Protein AF-A0A8S2YJW7-F1 (afdb_monomer)

Foldseek 3Di:
DDPVLVVVQVVLVVVQQVVCVVVVQHQVDDDPVQWDADPVGHTDGHDSPD

pLDDT: mean 94.29, std 7.66, range [58.91, 98.56]

Sequence (50 aa):
MTEKTIWKFFRQICSGLEHMHSKRIMHRDIKPANIFISAEGAVRLGDLGL

InterPro domains:
  IPR000719 Protein kinase domain [PF00069] (1-50)
  IPR000719 Protein kinase domain [PS50011] (1-50)
  IPR008271 Serine/threonine-protein kinase, active site [PS00108] (25-37)
  IPR011009 Protein kinase-like domain superfamily [SSF56112] (1-50)

Radius of gyration: 11.2 Å; Cα contacts (8 Å, |Δi|>4): 43; chains: 1; bounding box: 28×18×28 Å

Solvent-accessible surface area (backbone atoms only — not comparable to full-atom values): 3135 Å² total; per-residue (Å²): 135,54,71,72,55,50,54,56,48,52,54,40,52,51,53,52,50,49,56,34,48,77,69,76,43,71,52,92,51,92,47,74,92,29,53,46,70,46,98,88,68,51,63,43,84,45,69,67,69,126

Structure (mmCIF, N/CA/C/O backbone):
data_AF-A0A8S2YJW7-F1
#
_entry.id   AF-A0A8S2YJW7-F1
#
loop_
_atom_site.group_PDB
_atom_site.id
_atom_site.type_symbol
_atom_site.label_atom_id
_atom_site.label_alt_id
_atom_site.label_comp_id
_atom_site.label_asym_id
_atom_site.label_entity_id
_atom_site.label_seq_id
_atom_site.pdbx_PDB_ins_code
_atom_site.Cartn_x
_atom_site.Cartn_y
_atom_site.Cartn_z
_atom_site.occupancy
_atom_site.B_iso_or_equiv
_atom_site.auth_seq_id
_atom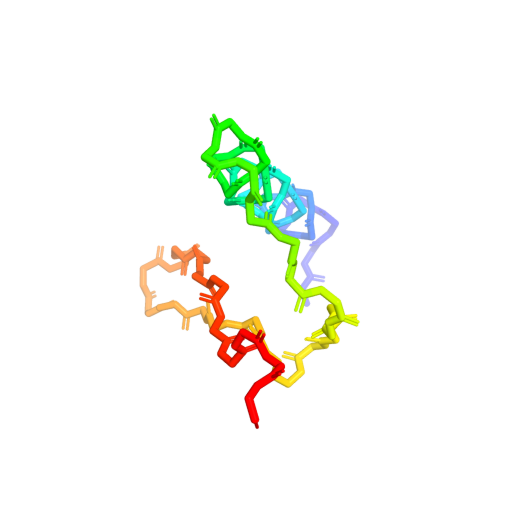_site.auth_comp_id
_atom_site.auth_asym_id
_atom_site.auth_atom_id
_atom_site.pdbx_PDB_model_num
ATOM 1 N N . MET A 1 1 ? 8.843 -2.733 -12.980 1.00 78.12 1 MET A N 1
ATOM 2 C CA . MET A 1 1 ? 8.387 -1.574 -12.173 1.00 78.12 1 MET A CA 1
ATOM 3 C C . MET A 1 1 ? 9.585 -0.985 -11.452 1.00 78.12 1 MET A C 1
ATOM 5 O O . MET A 1 1 ? 10.457 -1.752 -11.071 1.00 78.12 1 MET A O 1
ATOM 9 N N . THR A 1 2 ? 9.654 0.335 -11.282 1.00 96.75 2 THR A N 1
ATOM 10 C CA . THR A 1 2 ? 10.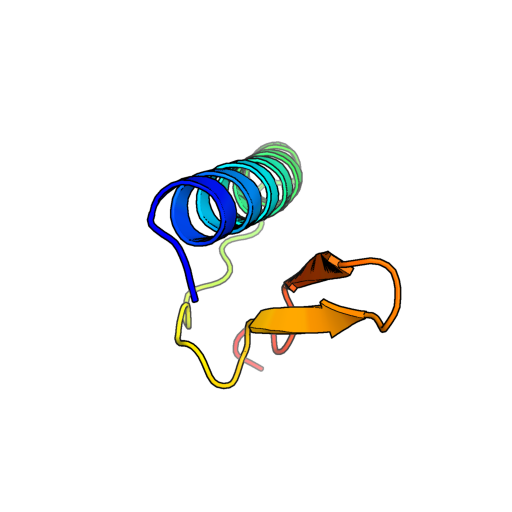706 0.966 -10.467 1.00 96.75 2 THR A CA 1
ATOM 11 C C . THR A 1 2 ? 10.274 1.025 -9.005 1.00 96.75 2 THR A C 1
ATOM 13 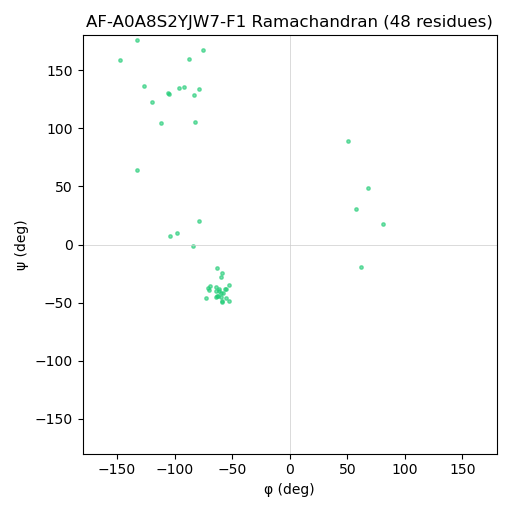O O . THR A 1 2 ? 9.076 1.004 -8.711 1.00 96.75 2 THR A O 1
ATOM 16 N N . GLU A 1 3 ? 11.230 1.167 -8.089 1.00 97.75 3 GLU A N 1
ATOM 17 C CA . GLU A 1 3 ? 10.943 1.363 -6.662 1.00 97.75 3 GLU A CA 1
ATOM 18 C C . GLU A 1 3 ? 10.018 2.569 -6.426 1.00 97.75 3 GLU A C 1
ATOM 20 O O . GLU A 1 3 ? 9.058 2.508 -5.660 1.00 97.75 3 GLU A O 1
ATOM 25 N N . LYS A 1 4 ? 10.222 3.646 -7.193 1.00 97.44 4 LYS A N 1
ATOM 26 C CA . LYS A 1 4 ? 9.355 4.829 -7.180 1.00 97.44 4 LYS A CA 1
ATOM 27 C C . LYS A 1 4 ? 7.890 4.486 -7.476 1.00 97.44 4 LYS A C 1
ATOM 29 O O . LYS A 1 4 ? 6.994 5.077 -6.878 1.00 97.44 4 LYS A O 1
ATOM 34 N N . THR A 1 5 ? 7.627 3.557 -8.396 1.00 96.19 5 THR A N 1
ATOM 35 C CA . THR A 1 5 ? 6.260 3.104 -8.695 1.00 96.19 5 THR A CA 1
ATOM 36 C C . THR A 1 5 ? 5.684 2.275 -7.547 1.00 96.19 5 THR A C 1
ATOM 38 O O . THR A 1 5 ? 4.522 2.466 -7.199 1.00 96.19 5 THR A O 1
ATOM 41 N N . ILE A 1 6 ? 6.494 1.421 -6.914 1.00 96.56 6 ILE A N 1
ATOM 42 C CA . ILE A 1 6 ? 6.076 0.621 -5.751 1.00 96.56 6 ILE A CA 1
ATOM 43 C C . ILE A 1 6 ? 5.621 1.543 -4.613 1.00 96.56 6 ILE A C 1
ATOM 45 O O . ILE A 1 6 ? 4.505 1.398 -4.117 1.00 96.56 6 ILE A O 1
ATOM 49 N N . TRP A 1 7 ? 6.418 2.561 -4.275 1.00 98.00 7 TRP A N 1
ATOM 50 C CA . TRP A 1 7 ? 6.062 3.542 -3.245 1.00 98.00 7 TRP A CA 1
ATOM 51 C C . TRP A 1 7 ? 4.790 4.332 -3.576 1.00 98.00 7 TRP A C 1
ATOM 53 O O . TRP A 1 7 ? 3.962 4.581 -2.697 1.00 98.00 7 TRP A O 1
ATOM 63 N N . LYS A 1 8 ? 4.586 4.692 -4.851 1.00 97.25 8 LYS A N 1
ATOM 64 C CA . LYS A 1 8 ? 3.344 5.345 -5.298 1.00 97.25 8 LYS A CA 1
ATOM 65 C C . LYS A 1 8 ? 2.115 4.466 -5.083 1.00 97.25 8 LYS A C 1
ATOM 67 O O . LYS A 1 8 ? 1.068 5.000 -4.717 1.00 97.25 8 LYS A O 1
ATOM 72 N N . PHE A 1 9 ? 2.216 3.162 -5.330 1.00 97.88 9 PHE A N 1
ATOM 73 C CA . PHE A 1 9 ? 1.107 2.233 -5.113 1.00 97.88 9 PHE A CA 1
ATOM 74 C C . PHE A 1 9 ? 0.868 1.986 -3.630 1.00 97.88 9 PHE A C 1
ATOM 76 O O . PHE A 1 9 ? -0.264 2.123 -3.177 1.00 97.88 9 PHE A O 1
ATOM 83 N N . PHE A 1 10 ? 1.931 1.740 -2.864 1.00 97.81 10 PHE A N 1
ATOM 84 C CA . PHE A 1 10 ? 1.858 1.546 -1.418 1.00 97.81 10 PHE A CA 1
ATOM 85 C C . PHE A 1 10 ? 1.123 2.698 -0.721 1.00 97.81 10 PHE A C 1
ATOM 87 O O . PHE A 1 10 ? 0.163 2.471 0.011 1.00 97.81 10 PHE A O 1
ATOM 94 N N . ARG A 1 11 ? 1.481 3.950 -1.039 1.00 98.50 11 ARG A N 1
ATOM 95 C CA . ARG A 1 11 ? 0.805 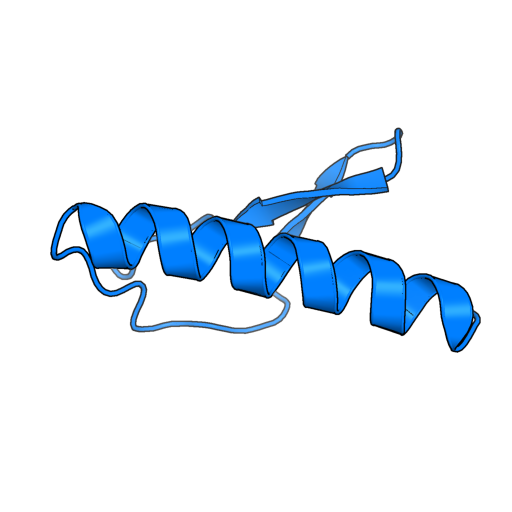5.134 -0.486 1.00 98.50 11 ARG A CA 1
ATOM 96 C C . ARG A 1 11 ? -0.699 5.156 -0.788 1.00 98.50 11 ARG A C 1
ATOM 98 O O . ARG A 1 11 ? -1.489 5.526 0.075 1.00 98.50 11 ARG A O 1
ATOM 105 N N . GLN A 1 12 ? -1.101 4.795 -2.006 1.00 98.50 12 GLN A N 1
ATOM 106 C CA . GLN A 1 12 ? -2.516 4.784 -2.389 1.00 98.50 12 GLN A CA 1
ATOM 107 C C . GLN A 1 12 ? -3.288 3.646 -1.705 1.00 98.50 12 GLN A C 1
ATOM 109 O O . GLN A 1 12 ? -4.410 3.869 -1.260 1.00 98.50 12 GLN A O 1
ATOM 114 N N . IL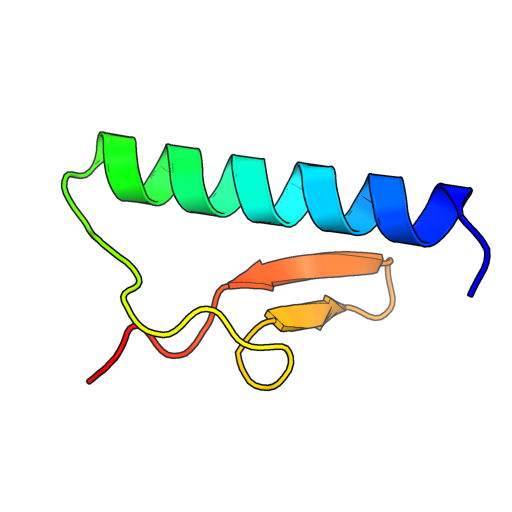E A 1 13 ? -2.671 2.469 -1.544 1.00 98.31 13 ILE A N 1
ATOM 115 C CA . ILE A 1 13 ? -3.230 1.348 -0.769 1.00 98.31 13 ILE A CA 1
ATOM 116 C C . ILE A 1 13 ? -3.476 1.784 0.679 1.00 98.31 13 ILE A C 1
ATOM 118 O O . ILE A 1 13 ? -4.584 1.621 1.185 1.00 98.31 13 ILE A O 1
ATOM 122 N N . CYS A 1 14 ? -2.480 2.397 1.329 1.00 98.38 14 CYS A N 1
ATOM 123 C CA . CYS A 1 14 ? -2.616 2.899 2.697 1.00 98.38 14 CYS A CA 1
ATOM 124 C C . CYS A 1 14 ? -3.721 3.953 2.824 1.00 98.38 14 CYS A C 1
ATOM 126 O O . CYS A 1 14 ? -4.499 3.893 3.767 1.00 98.38 14 CYS A O 1
ATOM 128 N N . SER A 1 15 ? -3.833 4.873 1.862 1.00 98.56 15 SER A N 1
ATOM 129 C CA . SER A 1 15 ? -4.904 5.878 1.849 1.00 98.56 15 SER A CA 1
ATOM 130 C C . SER A 1 15 ? -6.295 5.245 1.696 1.00 98.56 15 SER A C 1
ATOM 132 O O . SER A 1 15 ? -7.237 5.645 2.380 1.00 98.56 15 SER A O 1
ATOM 134 N N . GLY A 1 16 ? -6.429 4.212 0.857 1.00 97.31 16 GLY A N 1
ATOM 135 C CA . GLY A 1 16 ? -7.667 3.437 0.747 1.00 97.31 16 GLY A CA 1
ATOM 136 C C . GLY A 1 16 ? -8.029 2.716 2.050 1.00 97.31 16 GLY A C 1
ATOM 137 O O . GLY A 1 16 ? -9.177 2.775 2.489 1.00 97.31 16 GLY A O 1
ATOM 138 N N . LEU A 1 17 ? -7.044 2.091 2.702 1.00 97.50 17 LEU A N 1
ATOM 139 C CA . LEU A 1 17 ? -7.221 1.418 3.992 1.00 97.50 17 LEU A CA 1
ATOM 140 C C . LEU A 1 17 ? -7.604 2.396 5.105 1.00 97.50 17 LEU A C 1
ATOM 142 O O . LEU A 1 17 ? -8.539 2.130 5.852 1.00 97.50 17 LEU A O 1
ATOM 146 N N . GLU A 1 18 ? -6.928 3.541 5.196 1.00 98.44 18 GLU A N 1
ATOM 147 C CA . GLU A 1 18 ? -7.255 4.611 6.144 1.00 98.44 18 GLU A CA 1
ATOM 148 C C . GLU A 1 18 ? -8.711 5.060 5.984 1.00 98.44 18 GLU A C 1
ATOM 150 O O . GLU A 1 18 ? -9.458 5.134 6.963 1.00 98.44 18 GLU A O 1
ATOM 155 N N . HIS A 1 19 ? -9.151 5.277 4.741 1.00 97.38 19 HIS A N 1
ATOM 156 C CA . HIS A 1 19 ? -10.534 5.631 4.452 1.00 97.38 19 HIS A CA 1
ATOM 157 C C . HIS A 1 19 ? -11.525 4.558 4.934 1.00 97.38 19 HIS A C 1
ATOM 159 O O . HIS A 1 19 ? -12.527 4.888 5.572 1.00 97.38 19 HIS A O 1
ATOM 165 N N . MET A 1 20 ? -11.255 3.275 4.680 1.00 96.25 20 MET A N 1
ATOM 166 C CA . MET A 1 20 ? -12.092 2.176 5.180 1.00 96.25 20 MET A CA 1
ATOM 167 C C . MET A 1 20 ? -12.115 2.118 6.712 1.00 96.25 20 MET A C 1
ATOM 169 O O . MET A 1 20 ? -13.185 2.014 7.316 1.00 96.25 20 MET A O 1
ATOM 173 N N . HIS A 1 21 ? -10.951 2.254 7.348 1.00 97.31 21 HIS A N 1
ATOM 174 C CA . HIS A 1 21 ? -10.817 2.215 8.802 1.00 97.31 21 HIS A CA 1
ATOM 175 C C . HIS A 1 21 ? -11.552 3.379 9.477 1.00 97.31 21 HIS A C 1
ATOM 177 O O . HIS A 1 21 ? -12.203 3.165 10.499 1.00 97.31 21 HIS A O 1
ATOM 183 N N . SER A 1 22 ? -11.563 4.574 8.871 1.00 98.31 22 SER A N 1
ATOM 184 C CA . SER A 1 22 ? -12.367 5.713 9.353 1.00 98.31 22 SER A CA 1
ATOM 185 C C . SER A 1 22 ? -13.873 5.412 9.399 1.00 98.31 22 SER A C 1
ATOM 187 O O . SER A 1 22 ? -14.606 5.989 10.200 1.00 98.31 22 SER A O 1
ATOM 189 N N . LYS A 1 23 ? -14.331 4.452 8.586 1.00 97.06 23 LYS A N 1
ATOM 190 C CA . LYS A 1 23 ? -15.717 3.967 8.526 1.00 97.06 23 LYS A CA 1
ATOM 191 C C . LYS A 1 23 ? -15.940 2.681 9.327 1.00 97.06 23 LYS A C 1
ATOM 193 O O . LYS A 1 23 ? -17.003 2.079 9.214 1.00 97.06 23 LYS A O 1
ATOM 198 N N . ARG A 1 24 ? -14.958 2.254 10.134 1.00 96.06 24 ARG A N 1
ATOM 199 C CA . ARG A 1 24 ? -14.956 0.981 10.880 1.00 96.06 24 ARG A CA 1
ATOM 200 C C . ARG A 1 24 ? -15.116 -0.260 9.985 1.00 96.06 24 ARG A C 1
ATOM 202 O O . ARG A 1 24 ? -15.655 -1.271 10.424 1.00 96.06 24 ARG A O 1
ATOM 209 N N . ILE A 1 25 ? -14.632 -0.196 8.743 1.00 94.88 25 ILE A N 1
ATOM 210 C CA . ILE A 1 25 ? -14.632 -1.318 7.794 1.00 94.88 25 ILE A CA 1
ATOM 211 C C . ILE A 1 25 ? -13.214 -1.881 7.699 1.00 94.88 25 ILE A C 1
ATOM 213 O O . ILE A 1 25 ? -12.271 -1.136 7.448 1.00 94.88 25 ILE A O 1
ATOM 217 N N . MET A 1 26 ? -13.063 -3.198 7.849 1.00 93.94 26 MET A N 1
ATOM 218 C CA . MET A 1 26 ? -11.790 -3.904 7.673 1.00 93.94 26 MET A CA 1
ATOM 219 C C . MET A 1 26 ? -11.799 -4.681 6.352 1.00 93.94 26 MET A C 1
ATOM 221 O O . MET A 1 26 ? -12.728 -5.444 6.105 1.00 93.94 26 MET A O 1
ATOM 225 N N . HIS A 1 27 ? -10.757 -4.528 5.528 1.00 94.88 27 HIS A N 1
ATOM 226 C CA . HIS A 1 27 ? -10.672 -5.207 4.225 1.00 94.88 27 HIS A CA 1
ATOM 227 C C . HIS A 1 27 ? -10.468 -6.7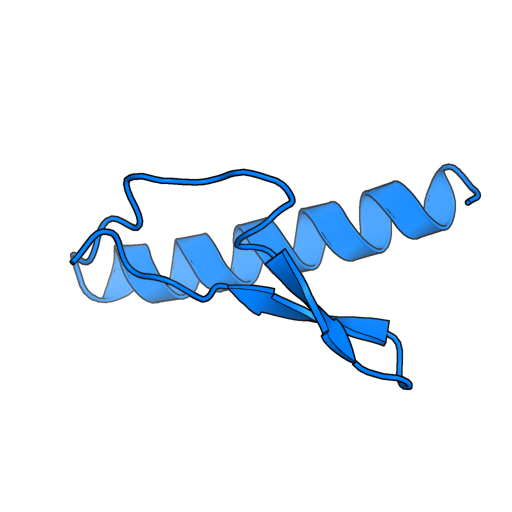26 4.337 1.00 94.88 27 HIS A C 1
ATOM 229 O O . HIS A 1 27 ? -10.998 -7.473 3.525 1.00 94.88 27 HIS A O 1
ATOM 235 N N . ARG A 1 28 ? -9.703 -7.185 5.338 1.00 94.69 28 ARG A N 1
ATOM 236 C CA . ARG A 1 28 ? -9.435 -8.600 5.690 1.00 94.69 28 ARG A CA 1
ATOM 237 C C . ARG A 1 28 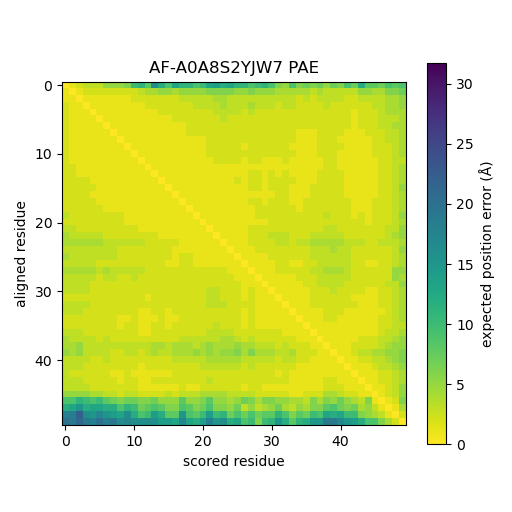? -8.729 -9.486 4.652 1.00 94.69 28 ARG A C 1
ATOM 239 O O . ARG A 1 28 ? -8.127 -10.467 5.063 1.00 94.69 28 ARG A O 1
ATOM 246 N N . ASP A 1 29 ? -8.724 -9.130 3.373 1.00 94.69 29 ASP A N 1
ATOM 247 C CA . ASP A 1 29 ? -8.087 -9.913 2.304 1.00 94.69 29 ASP A CA 1
ATOM 248 C C . ASP A 1 29 ? -7.215 -9.035 1.390 1.00 94.69 29 ASP A C 1
ATOM 250 O O . ASP A 1 29 ? -7.498 -8.815 0.210 1.00 94.69 29 ASP A O 1
ATOM 254 N N . ILE A 1 30 ? -6.159 -8.457 1.973 1.00 94.62 30 ILE A N 1
ATOM 255 C CA . ILE A 1 30 ? -5.196 -7.633 1.235 1.00 94.62 30 ILE A CA 1
ATOM 256 C C . ILE A 1 30 ? -4.182 -8.539 0.539 1.00 94.62 30 ILE A C 1
ATOM 258 O O . ILE A 1 30 ? -3.265 -9.076 1.159 1.00 94.62 30 ILE A O 1
ATOM 262 N N . LYS A 1 31 ? -4.336 -8.659 -0.779 1.00 95.00 31 LYS A N 1
ATOM 263 C CA . LYS A 1 31 ? -3.453 -9.408 -1.680 1.00 95.00 31 LYS A CA 1
ATOM 264 C C . LYS A 1 31 ? -3.397 -8.724 -3.051 1.00 95.00 31 LYS A C 1
ATOM 266 O O . LYS A 1 31 ? -4.330 -7.997 -3.389 1.00 95.00 31 LYS A O 1
ATOM 271 N N . PRO A 1 32 ? -2.364 -8.967 -3.880 1.00 95.62 32 PRO A N 1
ATOM 272 C CA . PRO A 1 32 ? -2.253 -8.347 -5.204 1.00 95.62 32 PRO A CA 1
ATOM 273 C C . PRO A 1 32 ? -3.489 -8.521 -6.096 1.00 95.62 32 PRO A C 1
ATOM 275 O O . PRO A 1 32 ? -3.845 -7.596 -6.815 1.00 95.62 32 PRO A O 1
ATOM 278 N N . ALA A 1 33 ? -4.179 -9.664 -6.008 1.00 96.19 33 ALA A N 1
ATOM 279 C CA . ALA A 1 33 ? -5.400 -9.929 -6.776 1.00 96.19 33 ALA A CA 1
ATOM 280 C C . ALA A 1 33 ? -6.573 -8.979 -6.442 1.00 96.19 33 ALA A C 1
ATOM 282 O O . ALA A 1 33 ? -7.461 -8.811 -7.270 1.00 96.19 33 ALA A O 1
ATOM 283 N N . ASN A 1 34 ? -6.545 -8.330 -5.272 1.00 96.88 34 ASN A N 1
ATOM 284 C CA . ASN A 1 34 ? -7.585 -7.418 -4.780 1.00 96.88 34 ASN A CA 1
ATOM 285 C C . ASN A 1 34 ? -7.174 -5.934 -4.900 1.00 96.88 34 ASN A C 1
ATOM 287 O O . ASN A 1 34 ? -7.860 -5.035 -4.410 1.00 96.88 34 ASN A O 1
ATOM 291 N N . ILE A 1 35 ? -6.041 -5.659 -5.557 1.00 96.88 35 ILE A N 1
ATOM 292 C CA . ILE A 1 35 ? -5.502 -4.314 -5.772 1.00 96.88 35 ILE A CA 1
ATOM 293 C C . ILE A 1 35 ? -5.589 -3.996 -7.266 1.00 96.88 35 ILE A C 1
ATOM 295 O O . ILE A 1 35 ? -4.785 -4.463 -8.072 1.00 96.88 35 ILE A O 1
ATOM 299 N N . PHE A 1 36 ? -6.556 -3.163 -7.637 1.00 97.06 36 PHE A N 1
ATOM 300 C CA . PHE A 1 36 ? -6.796 -2.770 -9.023 1.00 97.06 36 PHE A CA 1
ATOM 301 C C . PHE A 1 36 ? -6.032 -1.492 -9.356 1.00 97.06 36 PHE A C 1
ATOM 303 O O . PHE A 1 36 ? -6.044 -0.535 -8.582 1.00 97.06 36 PHE A O 1
ATOM 310 N N . ILE A 1 37 ? -5.389 -1.462 -10.522 1.00 96.88 37 ILE A N 1
ATOM 311 C CA . ILE A 1 37 ? -4.615 -0.316 -11.008 1.00 96.88 37 ILE A CA 1
ATOM 312 C C . ILE A 1 37 ? -5.248 0.154 -12.319 1.00 96.88 37 ILE A C 1
ATOM 314 O O . ILE A 1 37 ? -5.382 -0.635 -13.253 1.00 96.88 37 ILE A O 1
ATOM 318 N N . SER A 1 38 ? -5.659 1.421 -12.388 1.00 96.19 38 SER A N 1
ATOM 319 C CA . SER A 1 38 ? -6.206 2.009 -13.616 1.00 96.19 38 SER A CA 1
ATOM 320 C C . SER A 1 38 ? -5.108 2.312 -14.644 1.00 96.19 38 SER A C 1
ATOM 322 O O . SER A 1 38 ? -3.921 2.338 -14.308 1.00 96.19 38 SER A O 1
ATOM 324 N N . ALA A 1 39 ? -5.492 2.598 -15.892 1.00 95.25 39 ALA A N 1
ATOM 325 C CA . ALA A 1 39 ? -4.548 2.992 -16.945 1.00 95.25 39 ALA A CA 1
ATOM 326 C C . ALA A 1 39 ? -3.768 4.275 -16.588 1.00 95.25 39 ALA A C 1
ATOM 328 O O . ALA A 1 39 ? -2.617 4.447 -16.982 1.00 95.25 39 ALA A O 1
ATOM 329 N N . GLU A 1 40 ? -4.368 5.143 -15.774 1.00 95.00 40 GLU A N 1
ATOM 330 C CA . GLU A 1 40 ? -3.783 6.383 -15.257 1.00 95.00 40 GLU A CA 1
ATOM 331 C C . GLU A 1 40 ? -2.913 6.154 -14.004 1.00 95.00 40 GLU A C 1
ATOM 333 O O . GLU A 1 40 ? -2.334 7.095 -13.460 1.00 95.00 40 GLU A O 1
ATOM 338 N N . GLY A 1 41 ? -2.806 4.910 -13.522 1.00 93.00 41 GLY A N 1
ATOM 339 C CA . GLY A 1 41 ? -2.003 4.541 -12.354 1.00 93.00 41 GLY A CA 1
ATOM 340 C C . GLY A 1 41 ? -2.673 4.805 -11.000 1.00 93.00 41 GLY A C 1
ATOM 341 O O . GLY A 1 41 ? -1.978 4.840 -9.976 1.00 93.00 41 GLY A O 1
ATOM 342 N N . ALA A 1 42 ? -3.997 4.992 -10.977 1.00 96.75 42 ALA A N 1
ATOM 343 C CA . ALA A 1 42 ? -4.765 5.098 -9.740 1.00 96.75 42 ALA A CA 1
ATOM 344 C C . ALA A 1 42 ? -5.014 3.707 -9.141 1.00 96.75 42 ALA A C 1
ATOM 346 O O . ALA A 1 42 ? -5.427 2.791 -9.852 1.00 96.75 42 ALA A O 1
ATOM 347 N N . VAL A 1 43 ? -4.791 3.554 -7.835 1.00 97.94 43 VAL A N 1
ATOM 348 C CA . VAL A 1 43 ? -5.018 2.290 -7.121 1.00 97.94 43 VAL A CA 1
ATOM 349 C C . VAL A 1 43 ? -6.390 2.286 -6.456 1.00 97.94 43 VAL A C 1
ATOM 351 O O . VAL A 1 43 ? -6.769 3.252 -5.793 1.00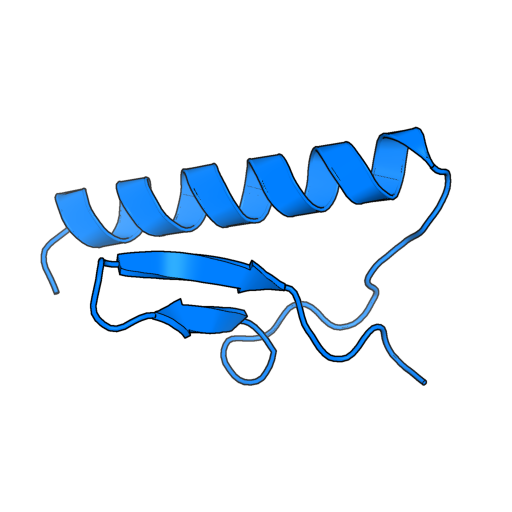 97.94 43 VAL A O 1
ATOM 354 N N . ARG A 1 44 ? -7.121 1.178 -6.593 1.00 96.25 44 ARG A N 1
ATOM 355 C CA . ARG A 1 44 ? -8.384 0.914 -5.899 1.00 96.25 44 ARG A CA 1
ATOM 356 C C . ARG A 1 44 ? -8.319 -0.430 -5.184 1.00 96.25 44 ARG A C 1
ATOM 358 O O . ARG A 1 44 ? -7.849 -1.414 -5.748 1.00 96.25 44 ARG A O 1
ATOM 365 N N . LEU A 1 45 ? -8.813 -0.451 -3.952 1.00 96.31 45 LEU A N 1
ATOM 366 C CA . LEU A 1 45 ? -9.026 -1.677 -3.189 1.00 96.31 45 LEU A CA 1
ATOM 367 C C . LEU A 1 45 ? -10.375 -2.268 -3.604 1.00 96.31 45 LEU A C 1
ATOM 369 O O . LEU A 1 45 ? -11.369 -1.540 -3.633 1.00 96.31 45 LEU A O 1
ATOM 373 N N . GLY A 1 46 ? -10.408 -3.546 -3.962 1.00 92.88 46 GLY A N 1
ATOM 374 C CA . GLY A 1 46 ? -11.646 -4.259 -4.269 1.00 92.88 46 GLY A CA 1
ATOM 375 C C . GLY A 1 46 ? -11.694 -5.607 -3.567 1.00 92.88 46 GLY A C 1
ATOM 376 O O . GLY A 1 46 ? -10.741 -5.975 -2.898 1.00 92.88 46 GLY A O 1
ATOM 377 N N . ASP A 1 47 ? -12.818 -6.309 -3.715 1.00 86.56 47 ASP A N 1
ATOM 378 C CA . ASP A 1 47 ? -13.135 -7.527 -2.959 1.00 86.56 47 ASP A CA 1
ATOM 379 C C . ASP A 1 47 ? -12.964 -7.347 -1.433 1.00 86.56 47 ASP A C 1
ATOM 381 O O . ASP A 1 47 ? -11.909 -7.566 -0.840 1.00 86.56 47 ASP A O 1
ATOM 385 N N . LEU A 1 48 ? -14.046 -6.915 -0.778 1.00 80.00 48 LEU A N 1
ATOM 386 C CA . LEU A 1 48 ? -14.077 -6.611 0.658 1.00 80.00 48 LEU A CA 1
ATOM 387 C C . LEU A 1 48 ? -14.181 -7.863 1.556 1.00 80.00 48 LEU A C 1
ATOM 389 O O . LEU A 1 48 ? -14.589 -7.747 2.717 1.00 80.00 48 LEU A O 1
ATOM 393 N N . GLY A 1 49 ? -13.824 -9.044 1.039 1.00 65.44 49 GLY A N 1
ATOM 394 C CA . GLY A 1 49 ? -13.897 -10.307 1.772 1.00 65.44 49 GLY A CA 1
ATOM 395 C C . GLY A 1 49 ? -15.339 -10.736 2.050 1.00 65.44 49 GLY A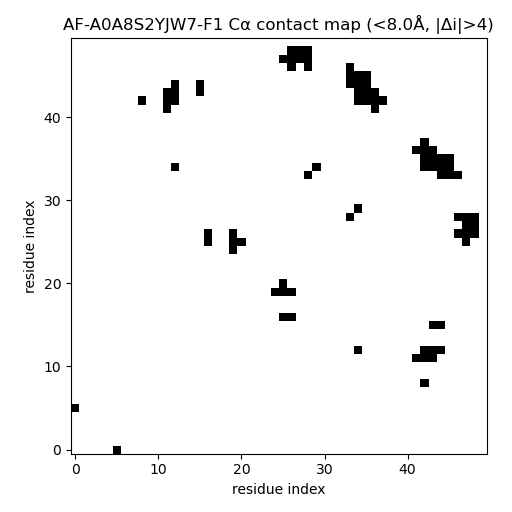 C 1
ATOM 396 O O . GLY A 1 49 ? -15.674 -11.024 3.205 1.00 65.44 49 GLY A O 1
ATOM 397 N N . LEU A 1 50 ? -16.177 -10.700 1.006 1.00 58.91 50 LEU A N 1
ATOM 398 C CA . LEU A 1 50 ? -17.538 -11.255 0.976 1.00 58.91 50 LEU A CA 1
ATOM 399 C C . LEU A 1 50 ? -17.544 -12.655 0.357 1.00 58.91 50 LEU A C 1
ATOM 401 O O . LEU A 1 50 ? -16.767 -12.877 -0.595 1.00 58.91 50 LEU A O 1
#

Secondary structure (DSSP, 8-state):
--HHHHHHHHHHHHHHHHHHHHTT------SGGGEEE-TT--EEE-----

Mean predicted aligned error: 2.65 Å

Organism: NCBI:txid392030

Nearest PDB structures (foldseek):
  2c3l-assembly1_A  TM=9.622E-01  e=7.684E-03  Homo sapiens
  4wun-assembly1_A  TM=9.152E-01  e=1.191E-02  Homo sapiens
  6iup-assembly1_A  TM=9.357E-01  e=2.298E-02  Homo sapiens
  6jpe-assembly1_A  TM=9.339E-01  e=2.472E-02  Homo sapiens
  7kpl-assembly1_A  TM=9.226E-01  e=5.131E-02  Homo sapiens